Protein AF-K7QSI7-F1 (afdb_monomer_lite)

Secondary structure (DSSP, 8-state):
----------------------------------------PPPPPEEEE--S--STTEEPEEEE--TT-GGG-EEEETTEEEEGGGTTSS-EEEE--S--STTEEPEEEE--TT-GGG-EEEETTEEEEGGGTTSS-EEEEE-S--STTPBEEEEEPPSS--

Foldseek 3Di:
DDDDDDDDDDDDDDDDDDDDDDDDDDDDDPPPPPPDPPPPPPDADKAWFQDPDQDWFRFIFIAGDDPPDQRRDWDADPQFTWRVVCVVPFIKTWFQPPDQDAPRFIHIDGDDPPPQRRGWDQDPNWTWRVVCPPPQIKTFDFPVDPHGPTTIHIDGDDDNHD

Sequence (162 aa):
MLRSRANSPGGTTMLSARRLLSGAALVTTVSAGLAVPAEAAAAPPMCLDATNDRGNGVRIYQWECQNGNNNQKFVIDNGQIKIKDTLARRPMCVDVTNDRGNGVRIYQWECQDGNNNQRFVIDNGQIKIKDTLGRRPMCLDVTNDRGNGVRVYQWECQDGNN

pLDDT: mean 83.38, std 20.98, range [32.5, 98.75]

InterPro domains:
  IPR000772 Ricin B, lectin domain [PF00652] (43-161)
  IPR035992 Ricin B-like lectins [SSF50370] (42-162)

Structure (mmCIF, N/CA/C/O backbone):
data_AF-K7QSI7-F1
#
_entry.id   AF-K7QSI7-F1
#
loop_
_atom_site.group_PDB
_atom_site.id
_atom_site.type_symbol
_atom_site.label_atom_id
_atom_site.label_alt_id
_atom_site.label_comp_id
_atom_site.label_asym_id
_atom_site.label_entity_id
_atom_site.label_seq_id
_atom_site.pdbx_PDB_ins_code
_atom_site.Cartn_x
_atom_site.Cartn_y
_atom_site.Cartn_z
_atom_site.occupancy
_atom_site.B_iso_or_equiv
_atom_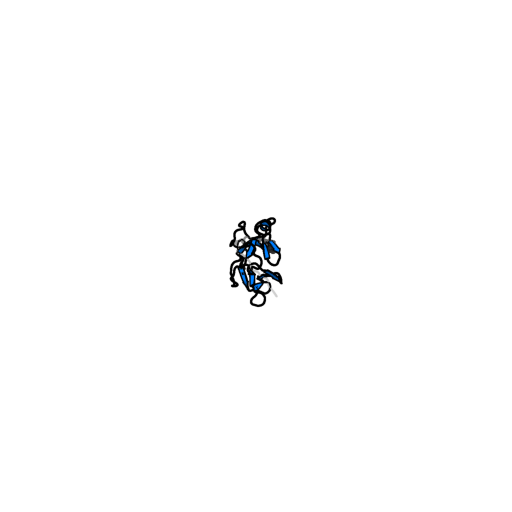site.auth_seq_id
_atom_site.auth_comp_id
_atom_site.auth_asym_id
_atom_site.auth_atom_id
_atom_site.pdbx_PDB_model_num
ATOM 1 N N . MET A 1 1 ? 51.744 -55.490 106.966 1.00 38.78 1 MET A N 1
ATOM 2 C CA . MET A 1 1 ? 53.072 -54.878 106.729 1.00 38.78 1 MET A CA 1
ATOM 3 C C . MET A 1 1 ? 52.833 -53.526 106.077 1.00 38.78 1 MET A C 1
ATOM 5 O O . MET A 1 1 ? 52.214 -53.480 105.033 1.00 38.78 1 MET A O 1
ATOM 9 N N . LEU A 1 2 ? 52.932 -52.443 106.842 1.00 34.06 2 LEU A N 1
ATOM 10 C CA . LEU A 1 2 ? 54.131 -51.620 107.050 1.00 34.06 2 LEU A CA 1
ATOM 11 C C . LEU A 1 2 ? 54.231 -50.462 106.033 1.00 34.06 2 LEU A C 1
ATOM 13 O O . LEU A 1 2 ? 54.482 -50.683 104.858 1.00 34.06 2 LEU A O 1
ATOM 17 N N . ARG A 1 3 ? 54.194 -49.253 106.612 1.00 36.94 3 ARG A N 1
ATOM 18 C CA . ARG A 1 3 ? 54.950 -48.031 106.271 1.00 36.94 3 ARG A CA 1
ATOM 19 C C . ARG A 1 3 ? 54.329 -46.979 105.346 1.00 36.94 3 ARG A C 1
ATOM 21 O O . ARG A 1 3 ? 54.352 -47.054 104.128 1.00 36.94 3 ARG A O 1
ATOM 28 N N . SER A 1 4 ? 53.944 -45.903 106.033 1.00 34.47 4 SER A N 1
ATOM 29 C CA . SER A 1 4 ? 54.071 -44.490 105.673 1.00 34.47 4 SER A CA 1
ATOM 30 C C . SER A 1 4 ? 55.439 -44.079 105.104 1.00 34.47 4 SER A C 1
ATOM 32 O O . SER A 1 4 ? 56.462 -44.614 105.536 1.00 34.47 4 SER A O 1
ATOM 34 N N . ARG A 1 5 ? 55.428 -43.007 104.294 1.00 44.09 5 ARG A N 1
ATOM 35 C CA . ARG A 1 5 ? 56.218 -41.740 104.350 1.00 44.09 5 ARG A CA 1
ATOM 36 C C . ARG A 1 5 ? 56.335 -41.192 102.913 1.00 44.09 5 ARG A C 1
ATOM 38 O O . ARG A 1 5 ? 56.775 -41.911 102.033 1.00 44.09 5 ARG A O 1
ATOM 45 N N . ALA A 1 6 ? 55.707 -40.064 102.581 1.00 43.81 6 ALA A N 1
ATOM 46 C CA . ALA A 1 6 ? 56.120 -38.673 102.833 1.00 43.81 6 ALA A CA 1
ATOM 47 C C . ALA A 1 6 ? 57.330 -38.229 101.991 1.00 43.81 6 ALA A C 1
ATOM 49 O O . ALA A 1 6 ? 58.426 -38.732 102.214 1.00 43.81 6 ALA A O 1
ATOM 50 N N . ASN A 1 7 ? 57.147 -37.219 101.128 1.00 34.16 7 ASN A N 1
ATOM 51 C CA . ASN A 1 7 ? 58.059 -36.072 101.087 1.00 34.16 7 ASN A CA 1
ATOM 52 C C . ASN A 1 7 ? 57.413 -34.828 100.444 1.00 34.16 7 ASN A C 1
ATOM 54 O O . ASN A 1 7 ? 56.565 -34.945 99.564 1.00 34.16 7 ASN A O 1
ATOM 58 N N . SER A 1 8 ? 57.819 -33.667 100.955 1.00 37.78 8 SER A N 1
ATOM 59 C CA . SER A 1 8 ? 57.213 -32.335 100.797 1.00 37.78 8 SER A CA 1
ATOM 60 C C . SER A 1 8 ? 57.891 -31.496 99.670 1.00 37.78 8 SER A C 1
ATOM 62 O O . SER A 1 8 ? 58.345 -32.094 98.701 1.00 37.78 8 SER A O 1
ATOM 64 N N . PRO A 1 9 ? 57.942 -30.140 99.704 1.00 48.88 9 PRO A N 1
ATOM 65 C CA . PRO A 1 9 ? 57.131 -29.255 98.859 1.00 48.88 9 PRO A CA 1
ATOM 66 C C . PRO A 1 9 ? 57.963 -28.242 98.028 1.00 48.88 9 PRO A C 1
ATOM 68 O O . PRO A 1 9 ? 59.182 -28.170 98.143 1.00 48.88 9 PRO A O 1
ATOM 71 N N . GLY A 1 10 ? 57.275 -27.352 97.302 1.00 32.50 10 GLY A N 1
ATOM 72 C CA . GLY A 1 10 ? 57.758 -25.985 97.055 1.00 32.50 10 GLY A CA 1
ATOM 73 C C . GLY A 1 10 ? 58.055 -25.631 95.597 1.00 32.50 10 GLY A C 1
ATOM 74 O O . GLY A 1 10 ? 58.726 -26.370 94.888 1.00 32.50 10 GLY A O 1
ATOM 75 N N . GLY A 1 11 ? 57.583 -24.455 95.170 1.00 35.91 11 GLY A N 1
ATOM 76 C CA . GLY A 1 11 ? 57.989 -23.848 93.901 1.00 35.91 11 GLY A CA 1
ATOM 77 C C . GLY A 1 11 ? 56.917 -22.970 93.269 1.00 35.91 11 GLY A C 1
ATOM 78 O O . GLY A 1 11 ? 56.207 -23.395 92.368 1.00 35.91 11 GLY A O 1
ATOM 79 N N . THR A 1 12 ? 56.793 -21.748 93.772 1.00 42.72 12 THR A N 1
ATOM 80 C CA . THR A 1 12 ? 55.911 -20.678 93.292 1.00 42.72 12 THR A CA 1
ATOM 81 C C . THR A 1 12 ? 56.319 -20.169 91.899 1.00 42.72 12 THR A C 1
ATOM 83 O O . THR A 1 12 ? 57.488 -20.240 91.522 1.00 42.72 12 THR A O 1
ATOM 86 N N . THR A 1 13 ? 55.378 -19.462 91.257 1.00 39.94 13 THR A N 1
ATOM 87 C CA . THR A 1 13 ? 55.531 -18.392 90.236 1.00 39.94 13 THR A CA 1
ATOM 88 C C . THR A 1 13 ? 55.494 -18.809 88.757 1.00 39.94 13 THR A C 1
ATOM 90 O O . THR A 1 13 ? 56.468 -19.302 88.214 1.00 39.94 13 THR A O 1
ATOM 93 N N . MET A 1 14 ? 54.412 -18.482 88.041 1.00 41.12 14 MET A N 1
ATOM 94 C CA . MET A 1 14 ? 54.292 -17.231 87.268 1.00 41.12 14 MET A CA 1
ATOM 95 C C . MET A 1 14 ? 52.968 -17.176 86.489 1.00 41.12 14 MET A C 1
ATOM 97 O O . MET A 1 14 ? 52.473 -18.171 85.970 1.00 41.12 14 MET A O 1
ATOM 101 N N . LEU A 1 15 ? 52.412 -15.966 86.432 1.00 47.53 15 LEU A N 1
ATOM 102 C CA . LEU A 1 15 ? 51.225 -15.562 85.687 1.00 47.53 15 LEU A CA 1
ATOM 103 C C . LEU A 1 15 ? 51.342 -15.875 84.186 1.00 47.53 15 LEU A C 1
ATOM 105 O O . LEU A 1 15 ? 52.348 -15.549 83.561 1.00 47.53 15 LEU A O 1
ATOM 109 N N . SER A 1 16 ? 50.242 -16.307 83.568 1.00 44.84 16 SER A N 1
ATOM 110 C CA . SER A 1 16 ? 49.944 -15.888 82.197 1.00 44.84 16 SER A CA 1
ATOM 111 C C . SER A 1 16 ? 48.439 -15.784 81.984 1.00 44.84 16 SER A C 1
ATOM 113 O O . SER A 1 16 ? 47.694 -16.759 82.053 1.00 44.84 16 SER A O 1
ATOM 115 N N . ALA A 1 17 ? 47.999 -14.549 81.771 1.00 46.56 17 ALA A N 1
ATOM 116 C CA . ALA A 1 17 ? 46.644 -14.198 81.404 1.00 46.56 17 ALA A CA 1
ATOM 117 C C . ALA A 1 17 ? 46.367 -14.601 79.948 1.00 46.56 17 ALA A C 1
ATOM 119 O O . ALA A 1 17 ? 47.147 -14.279 79.053 1.00 46.56 17 ALA A O 1
ATOM 120 N N . ARG A 1 18 ? 45.198 -15.191 79.682 1.00 49.22 18 ARG A N 1
ATOM 121 C CA . ARG A 1 18 ? 44.576 -15.127 78.354 1.00 49.22 18 ARG A CA 1
ATOM 122 C C . ARG A 1 18 ? 43.202 -14.482 78.468 1.00 49.22 18 ARG A C 1
ATOM 124 O O . ARG A 1 18 ? 42.298 -15.006 79.110 1.00 49.22 18 ARG A O 1
ATOM 131 N N . ARG A 1 19 ? 43.091 -13.303 77.855 1.00 45.75 19 ARG A N 1
ATOM 132 C CA . ARG A 1 19 ? 41.841 -12.577 77.627 1.00 45.75 19 ARG A CA 1
ATOM 133 C C . ARG A 1 19 ? 41.004 -13.298 76.561 1.00 45.75 19 ARG A C 1
ATOM 135 O O . ARG A 1 19 ? 41.539 -13.659 75.520 1.00 45.75 19 ARG A O 1
ATOM 142 N N . LEU A 1 20 ? 39.725 -13.470 76.906 1.00 51.69 20 LEU A N 1
ATOM 143 C CA . LEU A 1 20 ? 38.470 -13.271 76.157 1.00 51.69 20 LEU A CA 1
ATOM 144 C C . LEU A 1 20 ? 38.473 -13.422 74.631 1.00 51.69 20 LEU A C 1
ATOM 146 O O . LEU A 1 20 ? 39.295 -12.811 73.967 1.00 51.69 20 LEU A O 1
ATOM 150 N N . LEU A 1 21 ? 37.403 -14.031 74.105 1.00 46.59 21 LEU A N 1
ATOM 151 C CA . LEU A 1 21 ? 36.509 -13.400 73.119 1.00 46.59 21 LEU A CA 1
ATOM 152 C C . LEU A 1 21 ? 35.185 -14.185 73.070 1.00 46.59 21 LEU A C 1
ATOM 154 O O . LEU A 1 21 ? 35.124 -15.292 72.540 1.00 46.59 21 LEU A O 1
ATOM 158 N N . SER A 1 22 ? 34.124 -13.607 73.639 1.00 56.66 22 SER A N 1
ATOM 159 C CA . SER A 1 22 ? 32.748 -14.017 73.349 1.00 56.66 22 SER A CA 1
ATOM 160 C C . SER A 1 22 ? 32.484 -13.754 71.869 1.00 56.66 22 SER A C 1
ATOM 162 O O . SER A 1 22 ? 32.470 -12.601 71.441 1.00 56.66 22 SER A O 1
ATOM 164 N N . GLY A 1 23 ? 32.304 -14.812 71.081 1.00 49.34 23 GLY A N 1
ATOM 165 C CA . GLY A 1 23 ? 31.847 -14.688 69.703 1.00 49.34 23 GLY A CA 1
ATOM 166 C C . GLY A 1 23 ? 30.397 -14.216 69.691 1.00 49.34 23 GLY A C 1
ATOM 167 O O . GLY A 1 23 ? 29.499 -14.976 70.041 1.00 49.34 23 GLY A O 1
ATOM 168 N N . ALA A 1 24 ? 30.159 -12.964 69.309 1.00 59.94 24 ALA A N 1
ATOM 169 C CA . ALA A 1 24 ? 28.827 -12.513 68.935 1.00 59.94 24 ALA A CA 1
ATOM 170 C C . ALA A 1 24 ? 28.487 -13.126 67.569 1.00 59.94 24 ALA A C 1
ATOM 172 O O . ALA A 1 24 ? 29.093 -12.772 66.557 1.00 59.94 24 ALA A O 1
ATOM 173 N N . ALA A 1 25 ? 27.546 -14.070 67.536 1.00 55.22 25 ALA A N 1
ATOM 174 C CA . ALA A 1 25 ? 26.980 -14.556 66.286 1.00 55.22 25 ALA A CA 1
ATOM 175 C C . ALA A 1 25 ? 26.049 -13.474 65.716 1.00 55.22 25 ALA A C 1
ATOM 177 O O . ALA A 1 25 ? 24.968 -13.224 66.248 1.00 55.22 25 ALA A O 1
ATOM 178 N N . LEU A 1 26 ? 26.484 -12.811 64.645 1.00 48.91 26 LEU A N 1
ATOM 179 C CA . LEU A 1 26 ? 25.631 -11.952 63.829 1.00 48.91 26 LEU A CA 1
ATOM 180 C C . LEU A 1 26 ? 24.683 -12.841 63.018 1.00 48.91 26 LEU A C 1
ATOM 182 O O . LEU A 1 26 ? 25.092 -13.466 62.043 1.00 48.91 26 LEU A O 1
ATOM 186 N N . VAL A 1 27 ? 23.416 -12.899 63.425 1.00 53.75 27 VAL A N 1
ATOM 187 C CA . VAL A 1 27 ? 22.340 -13.443 62.590 1.00 53.75 27 VAL A CA 1
ATOM 188 C C . VAL A 1 27 ? 21.902 -12.332 61.641 1.00 53.75 27 VAL A C 1
ATOM 190 O O . VAL A 1 27 ? 21.154 -11.436 62.025 1.00 53.75 27 VAL A O 1
ATOM 193 N N . THR A 1 28 ? 22.390 -12.358 60.404 1.00 52.56 28 THR A N 1
ATOM 194 C CA . THR A 1 28 ? 21.861 -11.520 59.326 1.00 52.56 28 THR A CA 1
ATOM 195 C C . THR A 1 28 ? 20.718 -12.269 58.645 1.00 52.56 28 THR A C 1
ATOM 197 O O . THR A 1 28 ? 20.928 -13.233 57.912 1.00 52.56 28 THR A O 1
ATOM 200 N N . THR A 1 29 ? 19.475 -11.850 58.881 1.00 55.56 29 THR A N 1
ATOM 201 C CA . THR A 1 29 ? 18.346 -12.326 58.075 1.00 55.56 29 THR A CA 1
ATOM 202 C C . THR A 1 29 ? 18.418 -11.662 56.706 1.00 55.56 29 THR A C 1
ATOM 204 O O . THR A 1 29 ? 18.149 -10.469 56.573 1.00 55.56 29 THR A O 1
ATOM 207 N N . VAL A 1 30 ? 18.802 -12.423 55.682 1.00 57.28 30 VAL A N 1
ATOM 208 C CA . VAL A 1 30 ? 18.697 -11.982 54.289 1.00 57.28 30 VAL A CA 1
ATOM 209 C C . VAL A 1 30 ? 17.247 -12.171 53.860 1.00 57.28 30 VAL A C 1
ATOM 211 O O . VAL A 1 30 ? 16.812 -13.289 53.589 1.00 57.28 30 VAL A O 1
ATOM 214 N N . SER A 1 31 ? 16.482 -11.082 53.806 1.00 58.66 31 SER A N 1
ATOM 215 C CA . SER A 1 31 ? 15.202 -11.076 53.101 1.00 58.66 31 SER A CA 1
ATOM 216 C C . SER A 1 31 ? 15.499 -11.206 51.611 1.00 58.66 31 SER A C 1
ATOM 218 O O . SER A 1 31 ? 15.857 -10.228 50.956 1.00 58.66 31 SER A O 1
ATOM 220 N N . ALA A 1 32 ? 15.403 -12.422 51.075 1.00 62.03 32 ALA A N 1
ATOM 221 C CA . ALA A 1 32 ? 15.397 -12.636 49.637 1.00 62.03 32 ALA A CA 1
ATOM 222 C C . ALA A 1 32 ? 14.122 -11.987 49.081 1.00 62.03 32 ALA A C 1
ATOM 224 O O . ALA A 1 32 ? 13.035 -12.557 49.158 1.00 62.03 32 ALA A O 1
ATOM 225 N N . GLY A 1 33 ? 14.244 -10.752 48.592 1.00 59.44 33 GLY A N 1
ATOM 226 C CA . GLY A 1 33 ? 13.185 -10.109 47.830 1.00 59.44 33 GLY A CA 1
ATOM 227 C C . GLY A 1 33 ? 12.870 -10.983 46.623 1.00 59.44 33 GLY A C 1
ATOM 228 O O . GLY A 1 33 ? 13.741 -11.223 45.789 1.00 59.44 33 GLY A O 1
ATOM 229 N N . LEU A 1 34 ? 11.641 -11.493 46.555 1.00 60.09 34 LEU A N 1
ATOM 230 C CA . LEU A 1 34 ? 11.126 -12.162 45.369 1.00 60.09 34 LEU A CA 1
ATOM 231 C C . LEU A 1 34 ? 11.108 -11.123 44.246 1.00 60.09 34 LEU A C 1
ATOM 233 O O . LEU A 1 34 ? 10.263 -10.230 44.233 1.00 60.09 34 LEU A O 1
ATOM 237 N N . ALA A 1 35 ? 12.068 -11.210 43.329 1.00 61.75 35 ALA A N 1
ATOM 238 C CA . ALA A 1 35 ? 11.973 -10.511 42.062 1.00 61.75 35 ALA A CA 1
ATOM 239 C C . ALA A 1 35 ? 10.769 -11.103 41.322 1.00 61.75 35 ALA A C 1
ATOM 241 O O . ALA A 1 35 ? 10.814 -12.238 40.848 1.00 61.75 35 ALA A O 1
ATOM 242 N N . VAL A 1 36 ? 9.667 -10.357 41.289 1.00 58.44 36 VAL A N 1
ATOM 243 C CA . VAL A 1 36 ? 8.539 -10.669 40.411 1.00 58.44 36 VAL A CA 1
ATOM 244 C C . VAL A 1 36 ? 9.076 -10.556 38.981 1.00 58.44 36 VAL A C 1
ATOM 246 O O . VAL A 1 36 ? 9.740 -9.554 38.687 1.00 58.44 36 VAL A O 1
ATOM 249 N N . PRO A 1 37 ? 8.882 -11.556 38.103 1.00 60.81 37 PRO A N 1
ATOM 250 C CA . PRO A 1 37 ? 9.286 -11.410 36.714 1.00 60.81 37 PRO A CA 1
ATOM 251 C C . PRO A 1 37 ? 8.592 -10.169 36.153 1.00 60.81 37 PRO A C 1
ATOM 253 O O . PRO A 1 37 ? 7.388 -9.999 36.322 1.00 60.81 37 PRO A O 1
ATOM 256 N N . ALA A 1 38 ? 9.357 -9.275 35.528 1.00 64.31 38 ALA A N 1
ATOM 257 C CA . ALA A 1 38 ? 8.762 -8.203 34.754 1.00 64.31 38 ALA A CA 1
ATOM 258 C C . ALA A 1 38 ? 7.961 -8.862 33.625 1.00 64.31 38 ALA A C 1
ATOM 260 O O . ALA A 1 38 ? 8.554 -9.471 32.733 1.00 64.31 38 ALA A O 1
ATOM 261 N N . GLU A 1 39 ? 6.630 -8.786 33.679 1.00 59.81 39 GLU A N 1
ATOM 262 C CA . GLU A 1 39 ? 5.796 -9.058 32.514 1.00 59.81 39 GLU A CA 1
ATOM 263 C C . GLU A 1 39 ? 6.345 -8.190 31.375 1.00 59.81 39 GLU A C 1
ATOM 265 O O . GLU A 1 39 ? 6.369 -6.959 31.474 1.00 59.81 39 GLU A O 1
ATOM 270 N N . ALA A 1 40 ? 6.849 -8.816 30.311 1.00 62.38 40 ALA A N 1
ATOM 271 C CA . ALA A 1 40 ? 7.222 -8.084 29.115 1.00 62.38 40 ALA A CA 1
ATOM 272 C C . ALA A 1 40 ? 5.955 -7.390 28.605 1.00 62.38 40 ALA A C 1
ATOM 274 O O . ALA A 1 40 ? 5.020 -8.056 28.159 1.00 62.38 40 ALA A O 1
ATOM 275 N N . ALA A 1 41 ? 5.896 -6.061 28.723 1.00 68.00 41 ALA A N 1
ATOM 276 C CA . ALA A 1 41 ? 4.802 -5.289 28.157 1.00 68.00 41 ALA A CA 1
ATOM 277 C C . ALA A 1 41 ? 4.673 -5.660 26.674 1.00 68.00 41 ALA A C 1
ATOM 279 O O . ALA A 1 41 ? 5.671 -5.676 25.947 1.00 68.00 41 ALA A O 1
ATOM 280 N N . ALA A 1 42 ? 3.459 -6.002 26.239 1.00 77.81 42 ALA A N 1
ATOM 281 C CA . ALA A 1 42 ? 3.202 -6.273 24.834 1.00 77.81 42 ALA A CA 1
ATOM 282 C C . ALA A 1 42 ? 3.649 -5.059 24.008 1.00 77.81 42 ALA A C 1
ATOM 284 O O . ALA A 1 42 ? 3.350 -3.918 24.370 1.00 77.81 42 ALA A O 1
ATOM 285 N N . ALA A 1 43 ? 4.383 -5.305 22.921 1.00 82.44 43 ALA A N 1
ATOM 286 C CA . ALA A 1 43 ? 4.759 -4.242 21.999 1.00 82.44 43 ALA A CA 1
ATOM 287 C C . ALA A 1 43 ? 3.492 -3.514 21.511 1.00 82.44 43 ALA A C 1
ATOM 289 O O . ALA A 1 43 ? 2.457 -4.166 21.318 1.00 82.44 43 ALA A O 1
ATOM 290 N N . PRO A 1 44 ? 3.543 -2.185 21.325 1.00 88.00 44 PRO A N 1
ATOM 291 C CA . PRO A 1 44 ? 2.383 -1.450 20.852 1.00 88.00 44 PRO A CA 1
ATOM 292 C C . PRO A 1 44 ? 1.971 -1.947 19.453 1.00 88.00 44 PRO A C 1
ATOM 294 O O . PRO A 1 44 ? 2.820 -2.402 18.679 1.00 88.00 44 PRO A O 1
ATOM 297 N N . PRO A 1 45 ? 0.671 -1.893 19.111 1.00 92.81 45 PRO A N 1
ATOM 298 C CA . PRO A 1 45 ? 0.212 -2.299 17.793 1.00 92.81 45 PRO A CA 1
ATOM 299 C C . PRO A 1 45 ? 0.784 -1.367 16.720 1.00 92.81 45 PRO A C 1
ATOM 301 O O . PRO A 1 45 ? 0.821 -0.146 16.889 1.00 92.81 45 PRO A O 1
ATOM 304 N N . MET A 1 46 ? 1.192 -1.956 15.600 1.00 94.50 46 MET A N 1
ATOM 305 C CA . MET A 1 46 ? 1.714 -1.235 14.441 1.00 94.50 46 MET A CA 1
ATOM 306 C C . MET A 1 46 ? 0.640 -1.137 13.358 1.00 94.50 46 MET A C 1
ATOM 308 O O . MET A 1 46 ? -0.103 -2.085 13.110 1.00 94.50 46 MET A O 1
ATOM 312 N N . CYS A 1 47 ? 0.571 0.019 12.711 1.00 95.88 47 CYS A N 1
ATOM 313 C CA . CYS A 1 47 ? -0.402 0.370 11.691 1.00 95.88 47 CYS A CA 1
ATOM 314 C C . CYS A 1 47 ? 0.303 0.780 10.397 1.00 95.88 47 CYS A C 1
ATOM 316 O O . CYS A 1 47 ? 1.388 1.362 10.420 1.00 95.88 47 CYS A O 1
ATOM 318 N N . LEU A 1 48 ? -0.356 0.530 9.264 1.00 97.31 48 LEU A N 1
ATOM 319 C CA . LEU A 1 48 ? -0.005 1.150 7.990 1.00 97.31 48 LEU A CA 1
ATOM 320 C C . LEU A 1 48 ? -0.134 2.676 8.122 1.00 97.31 48 LEU A C 1
ATOM 322 O O . LEU A 1 48 ? -1.106 3.153 8.703 1.00 97.31 48 LEU A O 1
ATOM 326 N N . ASP A 1 49 ? 0.810 3.441 7.585 1.00 98.19 49 ASP A N 1
ATOM 327 C CA . ASP A 1 49 ? 0.834 4.901 7.687 1.00 98.19 49 ASP A CA 1
ATOM 328 C C . ASP A 1 49 ? 1.184 5.532 6.333 1.00 98.19 49 ASP A C 1
ATOM 330 O O . ASP A 1 49 ? 2.245 5.277 5.754 1.00 98.19 49 ASP A O 1
ATOM 334 N N . ALA A 1 50 ? 0.268 6.351 5.812 1.00 98.06 50 ALA A N 1
ATOM 335 C CA . ALA A 1 50 ? 0.410 7.033 4.529 1.00 98.06 50 ALA A CA 1
ATOM 336 C C . ALA A 1 50 ? 1.090 8.411 4.615 1.00 98.06 50 ALA A C 1
ATOM 338 O O . ALA A 1 50 ? 1.120 9.150 3.631 1.00 98.06 50 ALA A O 1
ATOM 339 N N . THR A 1 51 ? 1.661 8.769 5.771 1.00 96.19 51 THR A N 1
ATOM 340 C CA . THR A 1 51 ? 2.210 10.099 6.084 1.00 96.19 51 THR A CA 1
ATOM 341 C C . THR A 1 51 ? 1.163 11.210 5.945 1.00 96.19 51 THR A C 1
ATOM 343 O O . THR A 1 51 ? -0.005 10.924 5.724 1.00 96.19 51 THR A O 1
ATOM 346 N N . ASN A 1 52 ? 1.538 12.489 6.071 1.00 95.38 52 ASN A N 1
ATOM 347 C CA . ASN A 1 52 ? 0.631 13.627 5.826 1.00 95.38 52 ASN A CA 1
ATOM 348 C C . ASN A 1 52 ? 0.602 14.088 4.355 1.00 95.38 52 ASN A C 1
ATOM 350 O O . ASN A 1 52 ? -0.187 14.962 4.001 1.00 95.38 52 ASN A O 1
ATOM 354 N N . ASP A 1 53 ? 1.462 13.536 3.500 1.00 97.19 53 ASP A N 1
ATOM 355 C CA . ASP A 1 53 ? 1.514 13.892 2.083 1.00 97.19 53 ASP A CA 1
ATOM 356 C C . ASP A 1 53 ? 0.496 13.041 1.298 1.00 97.19 53 ASP A C 1
ATOM 358 O O . ASP A 1 53 ? 0.330 11.857 1.580 1.00 97.19 53 ASP A O 1
ATOM 362 N N . ARG A 1 54 ? -0.227 13.630 0.335 1.00 96.81 54 ARG A N 1
ATOM 363 C CA . ARG A 1 54 ? -1.211 12.966 -0.558 1.00 96.81 54 ARG A CA 1
ATOM 364 C C . ARG A 1 54 ? -0.783 13.019 -2.033 1.00 96.81 54 ARG A C 1
ATOM 366 O O . ARG A 1 54 ? -1.621 13.009 -2.939 1.00 96.81 54 ARG A O 1
ATOM 373 N N . GLY A 1 55 ? 0.521 13.148 -2.272 1.00 97.81 55 GLY A N 1
ATOM 374 C CA . GLY A 1 55 ? 1.150 13.072 -3.584 1.00 97.81 55 GLY A CA 1
ATOM 375 C C . GLY A 1 55 ? 1.345 11.637 -4.080 1.00 97.81 55 GLY A C 1
ATOM 376 O O . GLY A 1 55 ? 1.526 10.700 -3.299 1.00 97.81 55 GLY A O 1
ATOM 377 N N . ASN A 1 56 ? 1.340 11.478 -5.400 1.00 98.44 56 ASN A N 1
ATOM 378 C CA . ASN A 1 56 ? 1.696 10.228 -6.065 1.00 98.44 56 ASN A CA 1
ATOM 379 C C . ASN A 1 56 ? 3.167 9.876 -5.800 1.00 98.44 56 ASN A C 1
ATOM 381 O O . ASN A 1 56 ? 4.042 10.737 -5.896 1.00 98.44 56 ASN A O 1
ATOM 385 N N . GLY A 1 57 ? 3.449 8.613 -5.482 1.00 98.06 57 GLY A N 1
ATOM 386 C CA . GLY A 1 57 ? 4.816 8.136 -5.250 1.00 98.06 57 GLY A CA 1
ATOM 387 C C . GLY A 1 57 ? 5.369 8.473 -3.863 1.00 98.06 57 GLY A C 1
ATOM 388 O O . GLY A 1 57 ? 6.555 8.257 -3.595 1.00 98.06 57 GLY A O 1
ATOM 389 N N . VAL A 1 58 ? 4.525 8.960 -2.954 1.00 98.44 58 VAL A N 1
ATOM 390 C CA . VAL A 1 58 ? 4.843 9.025 -1.523 1.00 98.44 58 VAL A CA 1
ATOM 391 C C . VAL A 1 58 ? 4.845 7.604 -0.964 1.00 98.44 58 VAL A C 1
ATOM 393 O O . VAL A 1 58 ? 4.011 6.780 -1.328 1.00 98.44 58 VAL A O 1
ATOM 396 N N . ARG A 1 59 ? 5.822 7.294 -0.112 1.00 98.19 59 ARG A N 1
ATOM 397 C CA . ARG A 1 59 ? 5.997 5.951 0.457 1.00 98.19 59 ARG A CA 1
ATOM 398 C C . ARG A 1 59 ? 5.016 5.694 1.591 1.00 98.19 59 ARG A C 1
ATOM 400 O O . ARG A 1 59 ? 4.703 6.609 2.347 1.00 98.19 59 ARG A O 1
ATOM 407 N N . ILE A 1 60 ? 4.639 4.430 1.734 1.00 98.38 60 ILE A N 1
ATOM 408 C CA . ILE A 1 60 ? 3.894 3.927 2.883 1.00 98.38 60 ILE A CA 1
ATOM 409 C C . ILE A 1 60 ? 4.865 3.336 3.911 1.00 98.38 60 ILE A C 1
ATOM 411 O O . ILE A 1 60 ? 5.864 2.695 3.563 1.00 98.38 60 ILE A O 1
ATOM 415 N N . TYR A 1 61 ? 4.566 3.556 5.185 1.00 98.00 61 TYR A N 1
ATOM 416 C CA . TYR A 1 61 ? 5.368 3.108 6.318 1.00 98.00 61 TYR A CA 1
ATOM 417 C C . TYR A 1 61 ? 4.521 2.282 7.280 1.00 98.00 61 TYR A C 1
ATOM 419 O O . TYR A 1 61 ? 3.297 2.251 7.170 1.00 98.00 61 TYR A O 1
ATOM 427 N N . GLN A 1 62 ? 5.179 1.633 8.232 1.00 96.94 62 GLN A N 1
ATOM 428 C CA . GLN A 1 62 ? 4.537 1.282 9.487 1.00 96.94 62 GLN A CA 1
ATOM 429 C C . GLN A 1 62 ? 4.830 2.357 10.531 1.00 96.94 62 GLN A C 1
ATOM 431 O O . GLN A 1 62 ? 5.910 2.965 10.568 1.00 96.94 62 GLN A O 1
ATOM 436 N N . TRP A 1 63 ? 3.870 2.548 11.414 1.00 97.19 63 TRP A N 1
ATOM 437 C CA . TRP A 1 63 ? 4.009 3.395 12.578 1.00 97.19 63 TRP A CA 1
ATOM 438 C C . TRP A 1 63 ? 3.125 2.854 13.690 1.00 97.19 63 TRP A C 1
ATOM 440 O O . TRP A 1 63 ? 2.116 2.206 13.422 1.00 97.19 63 TRP A O 1
ATOM 450 N N . GLU A 1 64 ? 3.487 3.122 14.932 1.00 96.50 64 GLU A N 1
ATOM 451 C CA . GLU A 1 64 ? 2.647 2.838 16.082 1.00 96.50 64 GLU A CA 1
ATOM 452 C C . GLU A 1 64 ? 1.241 3.408 15.855 1.00 96.50 64 GLU A C 1
ATOM 454 O O . GLU A 1 64 ? 1.073 4.553 15.411 1.00 96.50 64 GLU A O 1
ATOM 459 N N . CYS A 1 65 ? 0.229 2.587 16.120 1.00 96.81 65 CYS A N 1
ATOM 460 C CA . CYS A 1 65 ? -1.158 2.970 15.925 1.00 96.81 65 CYS A CA 1
ATOM 461 C C . CYS A 1 65 ? -1.539 4.115 16.870 1.00 96.81 65 CYS A C 1
ATOM 463 O O . CYS A 1 65 ? -1.399 4.018 18.088 1.00 96.81 65 CYS A O 1
ATOM 465 N N . GLN A 1 66 ? -2.092 5.187 16.312 1.00 96.12 66 GLN A N 1
ATOM 466 C CA . GLN A 1 66 ? -2.504 6.375 17.048 1.00 96.12 66 GLN A CA 1
ATOM 467 C C . GLN A 1 66 ? -3.994 6.640 16.853 1.00 96.12 66 GLN A C 1
ATOM 469 O O . GLN A 1 66 ? -4.485 6.844 15.738 1.00 96.12 66 GLN A O 1
ATOM 474 N N . ASN A 1 67 ? -4.725 6.711 17.966 1.00 95.38 67 ASN A N 1
ATOM 475 C CA . ASN A 1 67 ? -6.140 7.056 17.942 1.00 95.38 67 ASN A CA 1
ATOM 476 C C . ASN A 1 67 ? -6.353 8.424 17.285 1.00 95.38 67 ASN A C 1
ATOM 478 O O . ASN A 1 67 ? -5.757 9.426 17.669 1.00 95.38 67 ASN A O 1
ATOM 482 N N . GLY A 1 68 ? -7.236 8.467 16.288 1.00 93.50 68 GLY A N 1
ATOM 483 C CA . GLY A 1 68 ? -7.581 9.702 15.589 1.00 93.50 68 GLY A CA 1
ATOM 484 C C . GLY A 1 68 ? -6.648 10.084 14.436 1.00 93.50 68 GLY A C 1
ATOM 485 O O . GLY A 1 68 ? -7.075 10.906 13.626 1.00 93.50 68 GLY A O 1
ATOM 486 N N . ASN A 1 69 ? -5.480 9.452 14.272 1.00 96.75 69 ASN A N 1
ATOM 487 C CA . ASN A 1 69 ? -4.553 9.755 13.178 1.00 96.75 69 ASN A CA 1
ATOM 488 C C . ASN A 1 69 ? -5.162 9.373 11.816 1.00 96.75 69 ASN A C 1
ATOM 490 O O . ASN A 1 69 ? -5.472 8.211 11.557 1.00 96.75 69 ASN A O 1
ATOM 494 N N . ASN A 1 70 ? -5.374 10.356 10.938 1.00 96.12 70 ASN A N 1
ATOM 495 C CA . ASN A 1 70 ? -5.980 10.125 9.623 1.00 96.12 70 ASN A CA 1
ATOM 496 C C . ASN A 1 70 ? -5.047 9.397 8.650 1.00 96.12 70 ASN A C 1
ATOM 498 O O . ASN A 1 70 ? -5.543 8.705 7.764 1.00 96.12 70 ASN A O 1
ATOM 502 N N . ASN A 1 71 ? -3.730 9.474 8.853 1.00 97.75 71 ASN A N 1
ATOM 503 C CA . ASN A 1 71 ? -2.735 8.819 7.998 1.00 97.75 71 ASN A CA 1
ATOM 504 C C . ASN A 1 71 ? -2.770 7.292 8.123 1.00 97.75 71 ASN A C 1
ATOM 506 O O . ASN A 1 71 ? -2.243 6.590 7.266 1.00 97.75 71 ASN A O 1
ATOM 510 N N . GLN A 1 72 ? -3.415 6.795 9.180 1.00 98.19 72 GLN A N 1
ATOM 511 C CA . GLN A 1 72 ? -3.539 5.379 9.513 1.00 98.19 72 GLN A CA 1
ATOM 512 C C . GLN A 1 72 ? -4.960 4.847 9.270 1.00 98.19 72 GLN A C 1
ATOM 514 O O . GLN A 1 72 ? -5.300 3.732 9.664 1.00 98.19 72 GLN A O 1
ATOM 519 N N . LYS A 1 73 ? -5.832 5.646 8.638 1.00 98.12 73 LYS A N 1
ATOM 520 C CA . LYS A 1 73 ? -7.217 5.261 8.348 1.00 98.12 73 LYS A CA 1
ATOM 521 C C . LYS A 1 73 ? -7.359 4.878 6.885 1.00 98.12 73 LYS A C 1
ATOM 523 O O . LYS A 1 73 ? -7.302 5.728 5.997 1.00 98.12 73 LYS A O 1
ATOM 528 N N . PHE A 1 74 ? -7.669 3.609 6.660 1.00 98.31 74 PHE A N 1
ATOM 529 C CA . PHE A 1 74 ? -7.903 3.050 5.335 1.00 98.31 74 PHE A CA 1
ATOM 530 C C . PHE A 1 74 ? -9.307 2.459 5.238 1.00 98.31 74 PHE A C 1
ATOM 532 O O . PHE A 1 74 ? -9.918 2.089 6.243 1.00 98.31 74 PHE A O 1
ATOM 539 N N . VAL A 1 75 ? -9.824 2.381 4.019 1.00 98.12 75 VAL A N 1
ATOM 540 C CA . VAL A 1 75 ? -11.022 1.611 3.683 1.00 98.12 75 VAL A CA 1
ATOM 541 C C . VAL A 1 75 ? -10.684 0.644 2.563 1.00 98.12 75 VAL A C 1
ATOM 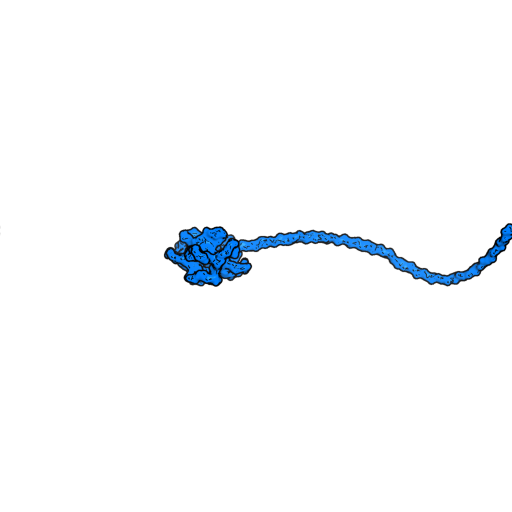543 O O . VAL A 1 75 ? -9.852 0.946 1.709 1.00 98.12 75 VAL A O 1
ATOM 546 N N . ILE A 1 76 ? -11.335 -0.512 2.559 1.00 97.50 76 ILE A N 1
ATOM 547 C CA . ILE A 1 76 ? -11.217 -1.467 1.463 1.00 97.50 76 ILE A CA 1
ATOM 548 C C . ILE A 1 76 ? -12.482 -1.372 0.637 1.00 97.50 76 ILE A C 1
ATOM 550 O O . ILE A 1 76 ? -13.581 -1.536 1.160 1.00 97.50 76 ILE A O 1
ATOM 554 N N . ASP A 1 77 ? -12.311 -1.093 -0.647 1.00 97.06 77 ASP A N 1
ATOM 555 C CA . ASP A 1 77 ? -13.411 -0.923 -1.583 1.00 97.06 77 ASP A CA 1
ATOM 556 C C . ASP A 1 77 ? -13.010 -1.482 -2.949 1.00 97.06 77 ASP A C 1
ATOM 558 O O . ASP A 1 77 ? -11.955 -1.142 -3.485 1.00 97.06 77 ASP A O 1
ATOM 562 N N . ASN A 1 78 ? -13.823 -2.396 -3.483 1.00 95.69 78 ASN A N 1
ATOM 563 C CA . ASN A 1 78 ? -13.576 -3.107 -4.743 1.00 95.69 78 ASN A CA 1
ATOM 564 C C . ASN A 1 78 ? -12.160 -3.733 -4.866 1.00 95.69 78 ASN A C 1
ATOM 566 O O . ASN A 1 78 ? -11.550 -3.796 -5.941 1.00 95.69 78 ASN A O 1
ATOM 570 N N . GLY A 1 79 ? -11.604 -4.211 -3.750 1.00 97.25 79 GLY A N 1
ATOM 571 C CA . GLY A 1 79 ? -10.25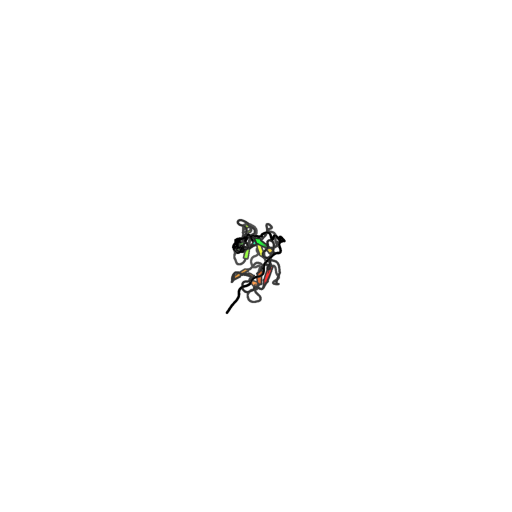4 -4.780 -3.693 1.00 97.25 79 GLY A CA 1
ATOM 572 C C . GLY A 1 79 ? -9.126 -3.752 -3.827 1.00 97.25 79 GLY A C 1
ATOM 573 O O . GLY A 1 79 ? -7.998 -4.154 -4.076 1.00 97.25 79 GLY A O 1
ATOM 574 N N . GLN A 1 80 ? -9.404 -2.455 -3.692 1.00 98.62 80 GLN A N 1
ATOM 575 C CA . GLN A 1 80 ? -8.394 -1.419 -3.470 1.00 98.62 80 GLN A CA 1
ATOM 576 C C . GLN A 1 80 ? -8.350 -1.058 -1.982 1.00 98.62 80 GLN A C 1
ATOM 578 O O . GLN A 1 80 ? -9.385 -1.057 -1.313 1.00 98.62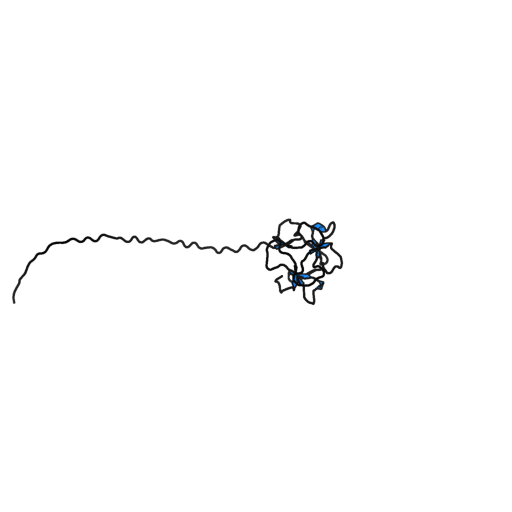 80 GLN A O 1
ATOM 583 N N . ILE A 1 81 ? -7.168 -0.708 -1.475 1.00 98.56 81 ILE A N 1
ATOM 584 C CA . ILE A 1 81 ? -6.988 -0.145 -0.130 1.00 98.56 81 ILE A CA 1
ATOM 585 C C . ILE A 1 81 ? -6.848 1.368 -0.292 1.00 98.56 81 ILE A C 1
ATOM 587 O O . ILE A 1 81 ? -5.842 1.838 -0.818 1.00 98.56 81 ILE A O 1
ATOM 591 N N . LYS A 1 82 ? -7.868 2.123 0.122 1.00 98.62 82 LYS A N 1
ATOM 592 C CA . LYS A 1 82 ? -7.983 3.572 -0.091 1.00 98.62 82 LYS A CA 1
ATOM 593 C C . LYS A 1 82 ? -7.718 4.338 1.201 1.00 98.62 82 LYS A C 1
ATOM 595 O O . LYS A 1 82 ? -8.198 3.944 2.263 1.00 98.62 82 LYS A O 1
ATOM 600 N N . ILE A 1 83 ? -7.017 5.464 1.115 1.00 98.44 83 ILE A N 1
ATOM 601 C CA . ILE A 1 83 ? -6.779 6.367 2.247 1.00 98.44 83 ILE A CA 1
ATOM 602 C C . ILE A 1 83 ? -8.070 7.133 2.536 1.00 98.44 83 ILE A C 1
ATOM 604 O O . ILE A 1 83 ? -8.573 7.880 1.691 1.00 98.44 83 ILE A O 1
ATOM 608 N N . LYS A 1 84 ? -8.624 6.946 3.737 1.00 98.00 84 LYS A N 1
ATOM 609 C CA . LYS A 1 84 ? -10.001 7.336 4.070 1.00 98.00 84 LYS A CA 1
ATOM 610 C C . LYS A 1 84 ? -10.269 8.836 3.915 1.00 98.00 84 LYS A C 1
ATOM 612 O O . LYS A 1 84 ? -11.365 9.211 3.507 1.00 98.00 84 LYS A O 1
ATOM 617 N N . ASP A 1 85 ? -9.299 9.692 4.228 1.00 96.62 85 ASP A N 1
ATOM 618 C CA . ASP A 1 85 ? -9.471 11.153 4.176 1.00 96.62 85 ASP A CA 1
ATOM 619 C C . ASP A 1 85 ? -9.454 11.740 2.753 1.00 96.62 85 ASP A C 1
ATOM 621 O O . ASP A 1 85 ? -9.822 12.897 2.553 1.00 96.62 85 ASP A O 1
ATOM 625 N N . THR A 1 86 ? -9.099 10.935 1.749 1.00 97.44 86 THR A N 1
ATOM 626 C CA . THR A 1 86 ? -8.990 11.376 0.351 1.00 97.44 86 THR A CA 1
ATOM 627 C C . THR A 1 86 ? -10.235 11.104 -0.495 1.00 97.44 86 THR A C 1
ATOM 629 O O . THR A 1 86 ? -10.370 11.657 -1.588 1.00 97.44 86 THR A O 1
ATOM 632 N N . LEU A 1 87 ? -11.173 10.298 0.017 1.00 96.38 87 LEU A N 1
ATOM 633 C CA . LEU A 1 87 ? -12.313 9.758 -0.738 1.00 96.38 87 LEU A CA 1
ATOM 634 C C . LEU A 1 87 ? -13.233 10.827 -1.346 1.00 96.38 87 LEU A C 1
ATOM 636 O O . LEU A 1 87 ? -13.813 10.603 -2.400 1.00 96.38 87 LEU A O 1
ATOM 640 N N . ALA A 1 88 ? -13.368 11.986 -0.697 1.00 93.56 88 ALA A N 1
ATOM 641 C CA . ALA A 1 88 ? -14.261 13.060 -1.141 1.00 93.56 88 ALA A CA 1
ATOM 642 C C . ALA A 1 88 ? -13.669 13.958 -2.243 1.00 93.56 88 ALA A C 1
ATOM 644 O O . ALA A 1 88 ? -14.349 14.862 -2.724 1.00 93.56 88 ALA A O 1
ATOM 645 N N . ARG A 1 89 ? -12.387 13.783 -2.589 1.00 92.75 89 ARG A N 1
ATOM 646 C CA . ARG A 1 89 ? -11.690 14.630 -3.567 1.00 92.75 89 ARG A CA 1
ATOM 647 C C . ARG A 1 89 ? -11.003 13.766 -4.610 1.00 92.75 89 ARG A C 1
ATOM 649 O O . ARG A 1 89 ? -11.594 13.440 -5.628 1.00 92.75 89 ARG A O 1
ATOM 656 N N . ARG A 1 90 ? -9.758 13.392 -4.334 1.00 96.25 90 ARG A N 1
ATOM 657 C CA . ARG A 1 90 ? -8.915 12.581 -5.203 1.00 96.25 90 ARG A CA 1
ATOM 658 C C . ARG A 1 90 ? -8.529 11.335 -4.418 1.00 96.25 90 ARG A C 1
ATOM 660 O O . ARG A 1 90 ? -7.594 11.432 -3.622 1.00 96.25 90 ARG A O 1
ATOM 667 N N . PRO A 1 91 ? -9.269 10.222 -4.565 1.00 97.88 91 PRO A N 1
ATOM 668 C CA . PRO A 1 91 ? -9.002 9.009 -3.812 1.00 97.88 91 PRO A CA 1
ATOM 669 C C . PRO A 1 91 ? -7.566 8.546 -4.042 1.00 97.88 91 PRO A C 1
ATOM 671 O O . PRO A 1 91 ? -7.124 8.405 -5.181 1.00 97.88 91 PRO A O 1
ATOM 674 N N . MET A 1 92 ? -6.846 8.316 -2.953 1.00 98.69 92 MET A N 1
ATOM 675 C CA . MET A 1 92 ? -5.494 7.778 -2.963 1.00 98.69 92 MET A CA 1
ATOM 676 C C . MET A 1 92 ? -5.539 6.324 -2.504 1.00 98.69 92 MET A C 1
ATOM 678 O O . MET A 1 92 ? -6.215 5.991 -1.530 1.00 98.69 92 MET A O 1
ATOM 682 N N . CYS A 1 93 ? -4.822 5.468 -3.215 1.00 98.62 93 CYS A N 1
ATOM 683 C CA . CYS A 1 93 ? -4.775 4.029 -3.042 1.00 98.62 93 CYS A CA 1
ATOM 684 C C . CYS A 1 93 ? -3.357 3.582 -2.692 1.00 98.62 93 CYS A C 1
ATOM 686 O O . CYS A 1 93 ? -2.383 4.186 -3.137 1.00 98.62 93 CYS A O 1
ATOM 688 N N . VAL A 1 94 ? -3.248 2.492 -1.937 1.00 98.75 94 VAL A N 1
ATOM 689 C CA . VAL A 1 94 ? -1.996 1.739 -1.808 1.00 98.75 94 VAL A CA 1
ATOM 690 C C . VAL A 1 94 ? -1.619 1.160 -3.176 1.00 98.75 94 VAL A C 1
ATOM 692 O O . VAL A 1 94 ? -2.472 0.599 -3.863 1.00 98.75 94 VAL A O 1
ATOM 695 N N . ASP A 1 95 ? -0.353 1.301 -3.564 1.00 98.69 95 ASP A N 1
ATOM 696 C CA . ASP A 1 95 ? 0.168 0.952 -4.886 1.00 98.69 95 ASP A CA 1
ATOM 697 C C . ASP A 1 95 ? 1.491 0.170 -4.766 1.00 98.69 95 ASP A C 1
ATOM 699 O O . ASP A 1 95 ? 2.445 0.628 -4.127 1.00 98.69 95 ASP A O 1
ATOM 703 N N . VAL A 1 96 ? 1.543 -1.025 -5.366 1.00 98.00 96 VAL A N 1
ATOM 704 C CA . VAL A 1 96 ? 2.714 -1.929 -5.347 1.00 98.00 96 VAL A CA 1
ATOM 705 C C . VAL A 1 96 ? 3.687 -1.698 -6.506 1.00 98.00 96 VAL A C 1
ATOM 707 O O . VAL A 1 96 ? 4.667 -2.428 -6.646 1.00 98.00 96 VAL A O 1
ATOM 710 N N . THR A 1 97 ? 3.463 -0.676 -7.337 1.00 94.56 97 THR A N 1
ATOM 711 C CA . THR A 1 97 ? 4.197 -0.414 -8.587 1.00 94.56 97 THR A CA 1
ATOM 712 C C . THR A 1 97 ? 4.111 -1.580 -9.586 1.00 94.56 97 THR A C 1
ATOM 714 O O . THR A 1 97 ? 3.335 -2.509 -9.399 1.00 94.56 97 THR A O 1
ATOM 717 N N . ASN A 1 98 ? 4.874 -1.543 -10.685 1.00 94.94 98 ASN A N 1
ATOM 718 C CA . ASN A 1 98 ? 4.847 -2.578 -11.735 1.00 94.94 98 ASN A CA 1
ATOM 719 C C . ASN A 1 98 ? 5.800 -3.761 -11.483 1.00 94.94 98 ASN A C 1
ATOM 721 O O . ASN A 1 98 ? 5.773 -4.737 -12.229 1.00 94.94 98 ASN A O 1
ATOM 725 N N . ASP A 1 99 ? 6.656 -3.683 -10.467 1.00 96.75 99 ASP A N 1
ATOM 726 C CA . ASP A 1 99 ? 7.584 -4.762 -10.120 1.00 96.75 99 ASP A CA 1
ATOM 727 C C . ASP A 1 99 ? 6.896 -5.739 -9.143 1.00 96.75 99 ASP A C 1
ATOM 729 O O . ASP A 1 99 ? 6.077 -5.315 -8.332 1.00 96.75 99 ASP A O 1
ATOM 733 N N . ARG A 1 100 ? 7.180 -7.047 -9.224 1.00 96.44 100 ARG A N 1
ATOM 734 C CA . ARG A 1 100 ? 6.699 -8.114 -8.308 1.00 96.44 100 ARG A CA 1
ATOM 735 C C . ARG A 1 100 ? 7.859 -8.821 -7.588 1.00 96.44 100 ARG A C 1
ATOM 737 O O . ARG A 1 100 ? 7.729 -9.957 -7.131 1.00 96.44 100 ARG A O 1
ATOM 744 N N . GLY A 1 101 ? 9.022 -8.176 -7.534 1.00 96.69 101 GLY A N 1
ATOM 745 C CA . GLY A 1 101 ? 10.199 -8.613 -6.798 1.00 96.69 101 GLY A CA 1
ATOM 746 C C . GLY A 1 101 ? 10.090 -8.364 -5.294 1.00 96.69 101 GLY A C 1
ATOM 747 O O . GLY A 1 101 ? 9.391 -7.459 -4.835 1.00 96.69 101 GLY A O 1
ATOM 748 N N . ASN A 1 102 ? 10.817 -9.169 -4.526 1.00 96.56 102 ASN A N 1
ATOM 749 C CA . ASN A 1 102 ? 10.935 -9.021 -3.080 1.00 96.56 102 ASN A CA 1
ATOM 750 C C . ASN A 1 102 ? 11.637 -7.693 -2.732 1.00 96.56 102 ASN A C 1
ATOM 752 O O . ASN A 1 102 ? 12.645 -7.339 -3.343 1.00 96.56 102 ASN A O 1
ATOM 756 N N . GLY A 1 103 ? 11.118 -6.963 -1.745 1.00 95.69 103 GLY A N 1
ATOM 757 C CA . GLY A 1 103 ? 11.710 -5.714 -1.249 1.00 95.69 103 GLY A CA 1
ATOM 758 C C . GLY A 1 103 ? 11.366 -4.466 -2.072 1.00 95.69 103 GLY A C 1
ATOM 759 O O . GLY A 1 103 ? 11.845 -3.370 -1.765 1.00 95.69 103 GLY A O 1
ATOM 760 N N . VAL A 1 104 ? 10.518 -4.595 -3.098 1.00 97.62 104 VAL A N 1
ATOM 761 C CA . VAL A 1 104 ? 9.964 -3.440 -3.818 1.00 97.62 104 VAL A CA 1
ATOM 762 C C . VAL A 1 104 ? 9.051 -2.668 -2.874 1.00 97.62 104 VAL A C 1
ATOM 764 O O . VAL A 1 104 ? 8.192 -3.239 -2.209 1.00 97.62 104 VAL A O 1
ATOM 767 N N . ARG A 1 105 ? 9.258 -1.356 -2.799 1.00 97.44 105 ARG A N 1
ATOM 768 C CA . ARG A 1 105 ? 8.574 -0.487 -1.838 1.00 97.44 105 ARG A CA 1
ATOM 769 C C . ARG A 1 105 ? 7.128 -0.238 -2.241 1.00 97.44 105 ARG A C 1
ATOM 771 O O . ARG A 1 105 ? 6.826 -0.129 -3.425 1.00 97.44 105 ARG A O 1
ATOM 778 N N . ILE A 1 106 ? 6.284 -0.058 -1.232 1.00 98.38 106 ILE A N 1
ATOM 779 C CA . ILE A 1 106 ? 4.887 0.325 -1.403 1.00 98.38 106 ILE A CA 1
ATOM 780 C C . ILE A 1 106 ? 4.745 1.842 -1.347 1.00 98.38 106 ILE A C 1
ATOM 782 O O . ILE A 1 106 ? 5.396 2.536 -0.553 1.00 98.38 106 ILE A O 1
ATOM 786 N N . TYR A 1 107 ? 3.866 2.352 -2.196 1.00 98.56 107 TYR A N 1
ATOM 787 C CA . TYR A 1 107 ? 3.575 3.766 -2.330 1.00 98.56 107 TYR A CA 1
ATOM 788 C C . TYR A 1 107 ? 2.080 4.022 -2.186 1.00 98.56 107 TYR A C 1
ATOM 790 O O . TYR A 1 107 ? 1.271 3.097 -2.153 1.00 98.56 107 TYR A O 1
ATOM 798 N N . GLN A 1 108 ? 1.715 5.293 -2.107 1.00 98.69 108 GLN A N 1
ATOM 799 C CA . GLN A 1 108 ? 0.381 5.738 -2.471 1.00 98.69 108 GLN A CA 1
ATOM 800 C C . GLN A 1 108 ? 0.385 6.317 -3.885 1.00 98.69 108 GLN A C 1
ATOM 802 O O . GLN A 1 108 ? 1.355 6.943 -4.333 1.00 98.69 108 GLN A O 1
ATOM 807 N N . TRP A 1 109 ? -0.736 6.149 -4.564 1.00 98.56 109 TRP A N 1
ATOM 808 C CA . TRP A 1 109 ? -1.002 6.750 -5.859 1.00 98.56 109 TRP A CA 1
ATOM 809 C C . TRP A 1 109 ? -2.488 7.053 -5.987 1.00 98.56 109 TRP A C 1
ATOM 811 O O . TRP A 1 109 ? -3.308 6.449 -5.301 1.00 98.56 109 TRP A O 1
ATOM 821 N N . GLU A 1 110 ? -2.854 7.988 -6.851 1.00 98.50 110 GLU A N 1
ATOM 822 C CA . GLU A 1 110 ? -4.250 8.205 -7.208 1.00 98.50 110 GLU A CA 1
ATOM 823 C C . GLU A 1 110 ? -4.893 6.886 -7.660 1.00 98.50 110 GLU A C 1
ATOM 825 O O . GLU A 1 110 ? -4.313 6.120 -8.439 1.00 98.50 110 GLU A O 1
ATOM 830 N N . CYS A 1 111 ? -6.078 6.603 -7.124 1.00 98.50 111 CYS A N 1
ATOM 831 C CA . CYS A 1 111 ? -6.805 5.382 -7.419 1.00 98.50 111 CYS A CA 1
ATOM 832 C C . CYS A 1 111 ? -7.192 5.331 -8.899 1.00 98.50 111 CYS A C 1
ATOM 834 O O . CYS A 1 111 ? -7.759 6.280 -9.436 1.00 98.50 111 CYS A O 1
ATOM 836 N N . GLN A 1 112 ? -6.931 4.197 -9.542 1.00 97.88 112 GLN A N 1
ATOM 837 C CA . GLN A 1 112 ? -7.246 3.954 -10.944 1.00 97.88 112 GLN A CA 1
ATOM 838 C C . GLN A 1 112 ? -8.002 2.635 -11.084 1.00 97.88 112 GLN A C 1
ATOM 840 O O . GLN A 1 112 ? -7.518 1.573 -10.680 1.00 97.88 112 GLN A O 1
ATOM 845 N N . ASP A 1 113 ? -9.191 2.695 -11.679 1.00 95.50 113 ASP A N 1
ATOM 846 C CA . ASP A 1 113 ? -9.977 1.499 -11.959 1.00 95.50 113 ASP A CA 1
ATOM 847 C C . ASP A 1 113 ? -9.236 0.585 -12.942 1.00 95.50 113 ASP A C 1
ATOM 849 O O . ASP A 1 113 ? -8.661 1.026 -13.935 1.00 95.50 113 ASP A O 1
ATOM 853 N N . GLY A 1 114 ? -9.221 -0.715 -12.646 1.00 94.38 114 GLY A N 1
ATOM 854 C CA . GLY A 1 114 ? -8.522 -1.709 -13.467 1.00 94.38 114 GLY A CA 1
ATOM 855 C C . GLY A 1 114 ? -6.994 -1.723 -13.321 1.00 94.38 114 GLY A C 1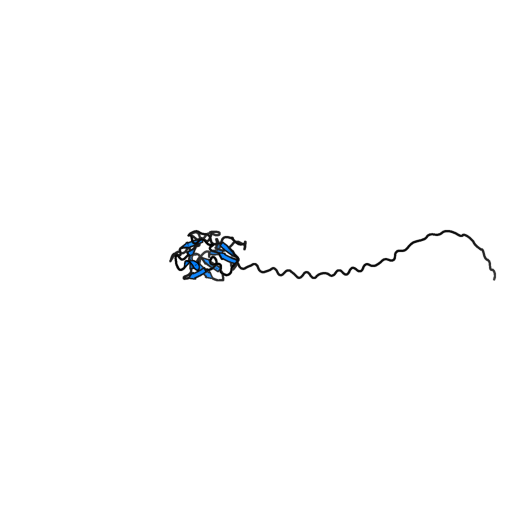
ATOM 856 O O . GLY A 1 114 ? -6.360 -2.609 -13.888 1.00 94.38 114 GLY A O 1
ATOM 857 N N . ASN A 1 115 ? -6.390 -0.825 -12.534 1.00 97.81 115 ASN A N 1
ATOM 858 C CA . ASN A 1 115 ? -4.950 -0.853 -12.281 1.00 97.81 115 ASN A CA 1
ATOM 859 C C . ASN A 1 115 ? -4.584 -1.998 -11.322 1.00 97.81 115 ASN A C 1
ATOM 861 O O . ASN A 1 115 ? -4.873 -1.935 -10.126 1.00 97.81 115 ASN A O 1
ATOM 865 N N . ASN A 1 116 ? -3.913 -3.032 -11.839 1.00 97.75 116 ASN A N 1
ATOM 866 C CA . ASN A 1 116 ? -3.496 -4.208 -11.068 1.00 97.75 116 ASN A CA 1
ATOM 867 C C . ASN A 1 116 ? -2.537 -3.884 -9.915 1.00 97.75 116 ASN A C 1
ATOM 869 O O . ASN A 1 116 ? -2.545 -4.603 -8.918 1.00 97.75 116 ASN A O 1
ATOM 873 N N . ASN A 1 117 ? -1.793 -2.777 -9.989 1.00 98.44 117 ASN A N 1
ATOM 874 C CA . ASN A 1 117 ? -0.878 -2.355 -8.924 1.00 98.44 117 ASN A CA 1
ATOM 875 C C . ASN A 1 117 ? -1.614 -1.907 -7.654 1.00 98.44 117 ASN A C 1
ATOM 877 O O . ASN A 1 117 ? -0.996 -1.707 -6.614 1.00 98.44 117 ASN A O 1
ATOM 881 N N . GLN A 1 118 ? -2.934 -1.744 -7.730 1.00 98.56 118 GLN A N 1
ATOM 882 C CA . GLN A 1 118 ? -3.776 -1.281 -6.633 1.00 98.56 118 GLN A CA 1
ATOM 883 C C . GLN A 1 118 ? -4.798 -2.345 -6.220 1.00 98.56 118 GLN A C 1
ATOM 885 O O . GLN A 1 118 ? -5.781 -2.029 -5.553 1.00 98.56 118 GLN A O 1
ATOM 890 N N . ARG A 1 119 ? -4.621 -3.605 -6.648 1.00 98.50 119 ARG A N 1
ATOM 891 C CA . ARG A 1 119 ? -5.573 -4.690 -6.380 1.00 98.50 119 ARG A CA 1
ATOM 892 C C . ARG A 1 119 ? -5.027 -5.674 -5.360 1.00 98.50 119 ARG A C 1
ATOM 894 O O . ARG A 1 119 ? -4.009 -6.325 -5.581 1.00 98.50 119 ARG A O 1
ATOM 901 N N . PHE A 1 120 ? -5.794 -5.856 -4.295 1.00 98.44 120 PHE A N 1
ATOM 902 C CA . PHE A 1 120 ? -5.452 -6.689 -3.156 1.00 98.44 120 PHE A CA 1
ATOM 903 C C . PHE A 1 120 ? -6.574 -7.668 -2.816 1.00 98.44 120 PHE A C 1
ATOM 905 O O . PHE A 1 120 ? -7.748 -7.445 -3.130 1.00 98.44 120 PHE A O 1
ATOM 912 N N . VAL A 1 121 ? -6.197 -8.753 -2.150 1.00 97.44 121 VAL A N 1
ATOM 913 C CA . VAL A 1 121 ? -7.097 -9.718 -1.516 1.00 97.44 121 VAL A CA 1
ATOM 914 C C . VAL A 1 121 ? -6.628 -9.907 -0.081 1.00 97.44 121 VAL A C 1
ATOM 916 O O . VAL A 1 121 ? -5.431 -10.051 0.153 1.00 97.44 121 VAL A O 1
ATOM 919 N N . ILE A 1 122 ? -7.559 -9.907 0.872 1.00 95.19 122 ILE A N 1
ATOM 920 C CA . ILE A 1 122 ? -7.261 -10.339 2.238 1.00 95.19 122 ILE A CA 1
ATOM 921 C C . ILE A 1 122 ? -7.563 -11.825 2.328 1.00 95.19 122 ILE A C 1
ATOM 923 O O . ILE A 1 122 ? -8.693 -12.239 2.077 1.00 95.19 122 ILE A O 1
ATOM 927 N N . ASP A 1 123 ? -6.550 -12.605 2.678 1.00 93.00 123 ASP A N 1
ATOM 928 C CA . ASP A 1 123 ? -6.647 -14.054 2.798 1.00 93.00 123 ASP A CA 1
ATOM 929 C C . ASP A 1 123 ? -5.693 -14.543 3.892 1.00 93.00 123 ASP A C 1
ATOM 931 O O . ASP A 1 123 ? -4.525 -14.156 3.912 1.00 93.00 123 ASP A O 1
ATOM 935 N N . ASN A 1 124 ? -6.201 -15.364 4.816 1.00 91.00 124 ASN A N 1
ATOM 936 C CA . ASN A 1 124 ? -5.467 -15.875 5.983 1.00 91.00 124 ASN A CA 1
ATOM 937 C C . ASN A 1 124 ? -4.711 -14.793 6.781 1.00 91.00 124 ASN A C 1
ATOM 939 O O . ASN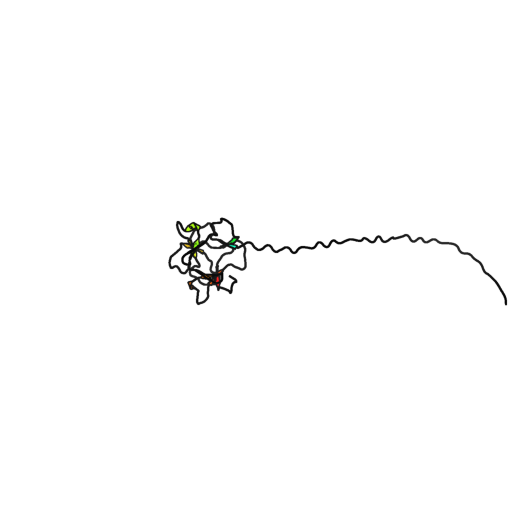 A 1 124 ? -3.570 -14.985 7.188 1.00 91.00 124 ASN A O 1
ATOM 943 N N . GLY A 1 125 ? -5.345 -13.634 6.987 1.00 90.31 125 GLY A N 1
ATOM 944 C CA . GLY A 1 125 ? -4.765 -12.519 7.747 1.00 90.31 125 GLY A CA 1
ATOM 945 C C . GLY A 1 125 ? -3.708 -11.701 6.997 1.00 90.31 125 GLY A C 1
ATOM 946 O O . GLY A 1 125 ? -3.219 -10.720 7.544 1.00 90.31 125 GLY A O 1
ATOM 947 N N . GLN A 1 126 ? -3.395 -12.048 5.747 1.00 93.75 126 GLN A N 1
ATOM 948 C CA . GLN A 1 126 ? -2.415 -11.343 4.923 1.00 93.75 126 GLN A CA 1
ATOM 949 C C . GLN A 1 126 ? -3.094 -10.491 3.852 1.00 93.75 126 GLN A C 1
ATOM 951 O O . GLN A 1 126 ? -4.136 -10.863 3.308 1.00 93.75 126 GLN A O 1
ATOM 956 N N . ILE A 1 127 ? -2.463 -9.373 3.495 1.00 96.69 127 ILE A N 1
ATOM 957 C CA . ILE A 1 127 ? -2.855 -8.555 2.344 1.00 96.69 127 ILE A CA 1
ATOM 958 C C . ILE A 1 127 ? -2.022 -9.000 1.144 1.00 96.69 127 ILE A C 1
ATOM 960 O O . ILE A 1 127 ? -0.839 -8.680 1.048 1.00 96.69 127 ILE A O 1
ATOM 964 N N . LYS A 1 128 ? -2.649 -9.723 0.217 1.00 97.38 128 LYS A N 1
ATOM 965 C CA . LYS A 1 128 ? -2.004 -10.312 -0.960 1.00 97.38 128 LYS A CA 1
ATOM 966 C C . LYS A 1 128 ? -2.236 -9.463 -2.203 1.00 97.38 128 LYS A C 1
ATOM 968 O O . LYS A 1 128 ? -3.334 -8.948 -2.411 1.00 97.38 128 LYS A O 1
ATOM 973 N N . ILE A 1 129 ? -1.231 -9.363 -3.064 1.00 97.94 129 ILE A N 1
ATOM 974 C CA . ILE A 1 129 ? -1.307 -8.670 -4.353 1.00 97.94 129 ILE A CA 1
ATOM 975 C C . ILE A 1 129 ? -2.060 -9.561 -5.341 1.00 97.94 129 ILE A C 1
ATOM 977 O O . ILE A 1 129 ? -1.625 -10.672 -5.659 1.00 97.94 129 ILE A O 1
ATOM 981 N N . LYS A 1 130 ? -3.206 -9.083 -5.829 1.00 97.75 130 LYS A N 1
ATOM 982 C CA . LYS A 1 130 ? -4.205 -9.915 -6.514 1.00 97.75 130 LYS A CA 1
ATOM 983 C C . LYS A 1 130 ? -3.678 -10.600 -7.777 1.00 97.75 130 LYS A C 1
ATOM 985 O O . LYS A 1 130 ? -4.039 -11.744 -8.031 1.00 97.75 130 LYS A O 1
ATOM 990 N N . ASP A 1 131 ? -2.845 -9.925 -8.566 1.00 97.06 131 ASP A N 1
ATOM 991 C CA . ASP A 1 131 ? -2.329 -10.453 -9.839 1.00 97.06 131 ASP A CA 1
ATOM 992 C C . ASP A 1 131 ? -1.187 -11.473 -9.680 1.00 97.06 131 ASP A C 1
ATOM 994 O O . ASP A 1 131 ? -0.781 -12.109 -10.652 1.00 97.06 131 ASP A O 1
ATOM 998 N N . THR A 1 132 ? -0.704 -11.675 -8.453 1.00 97.12 132 THR A N 1
ATOM 999 C CA . THR A 1 132 ? 0.334 -12.666 -8.125 1.00 97.12 132 THR A CA 1
ATOM 1000 C C . THR A 1 132 ? -0.239 -14.001 -7.646 1.00 97.12 132 THR A C 1
ATOM 1002 O O . THR A 1 132 ? 0.482 -15.001 -7.544 1.00 97.12 132 THR A O 1
ATOM 1005 N N . LEU A 1 133 ? -1.549 -14.035 -7.378 1.00 94.75 133 LEU A N 1
ATOM 1006 C CA . LEU A 1 133 ? -2.259 -15.226 -6.926 1.00 94.75 133 LEU A CA 1
ATOM 1007 C C . LEU A 1 133 ? -2.221 -16.314 -8.013 1.00 94.75 133 LEU A C 1
ATOM 1009 O O . LEU A 1 133 ? -2.444 -16.046 -9.191 1.00 94.75 133 LEU A O 1
ATOM 1013 N N . GLY A 1 134 ? -1.918 -17.552 -7.616 1.00 91.06 134 GLY A N 1
ATOM 1014 C CA . GLY A 1 134 ? -1.784 -18.695 -8.532 1.00 91.06 134 GLY A CA 1
ATOM 1015 C C . GLY A 1 134 ? -0.392 -18.881 -9.146 1.00 91.06 134 GLY A C 1
ATOM 1016 O O . GLY A 1 134 ? -0.203 -19.781 -9.960 1.00 91.06 134 GLY A O 1
ATOM 1017 N N . ARG A 1 135 ? 0.589 -18.051 -8.769 1.00 90.31 135 ARG A N 1
ATOM 1018 C CA . ARG A 1 135 ? 2.005 -18.253 -9.107 1.00 90.31 135 ARG A CA 1
ATOM 1019 C C . ARG A 1 135 ? 2.853 -18.203 -7.844 1.00 90.31 135 ARG A C 1
ATOM 1021 O O . ARG A 1 135 ? 2.928 -19.182 -7.115 1.00 90.31 135 ARG A O 1
ATOM 1028 N N . ARG A 1 136 ? 3.448 -17.042 -7.588 1.00 94.62 136 ARG A N 1
ATOM 1029 C CA . ARG A 1 136 ? 4.268 -16.729 -6.426 1.00 94.62 136 ARG A CA 1
ATOM 1030 C C . ARG A 1 136 ? 3.557 -15.599 -5.685 1.00 94.62 136 ARG A C 1
ATOM 1032 O O . ARG A 1 136 ? 3.741 -14.446 -6.080 1.00 94.62 136 ARG A O 1
ATOM 1039 N N . PRO A 1 137 ? 2.657 -15.917 -4.734 1.00 95.88 137 PRO A N 1
ATOM 1040 C CA . PRO A 1 137 ? 1.853 -14.913 -4.056 1.00 95.88 137 PRO A CA 1
ATOM 1041 C C . PRO A 1 137 ? 2.749 -13.902 -3.356 1.00 95.88 137 PRO A C 1
ATOM 1043 O O . PRO A 1 137 ? 3.652 -14.274 -2.611 1.00 95.88 137 PRO A O 1
ATOM 1046 N N . MET A 1 138 ? 2.482 -12.629 -3.602 1.00 97.31 138 MET A N 1
ATOM 1047 C CA . MET A 1 138 ? 3.174 -11.522 -2.965 1.00 97.31 138 MET A CA 1
ATOM 1048 C C . MET A 1 138 ? 2.245 -10.870 -1.945 1.00 97.31 138 MET A C 1
ATOM 1050 O O . MET A 1 138 ? 1.047 -10.726 -2.193 1.00 97.31 138 MET A O 1
ATOM 1054 N N . CYS A 1 139 ? 2.803 -10.468 -0.814 1.00 96.94 139 CYS A N 1
ATOM 1055 C CA . CYS A 1 139 ? 2.121 -9.880 0.325 1.00 96.94 139 CYS A CA 1
ATOM 1056 C C . CYS A 1 139 ? 2.690 -8.489 0.611 1.00 96.94 139 CYS A C 1
ATOM 1058 O O . CYS A 1 139 ? 3.874 -8.252 0.370 1.00 96.94 139 CYS A O 1
ATOM 1060 N N . LEU A 1 140 ? 1.861 -7.579 1.132 1.00 96.69 140 LEU A N 1
ATOM 1061 C CA . LEU A 1 140 ? 2.381 -6.419 1.861 1.00 96.69 140 LEU A CA 1
ATOM 1062 C C . LEU A 1 140 ? 3.119 -6.925 3.094 1.00 96.69 140 LEU A C 1
ATOM 1064 O O . LEU A 1 140 ? 2.607 -7.790 3.798 1.00 96.69 140 LEU A O 1
ATOM 1068 N N . ASP A 1 141 ? 4.299 -6.373 3.320 1.00 95.06 141 ASP A N 1
ATOM 1069 C CA . ASP A 1 141 ? 5.264 -6.902 4.269 1.00 95.06 141 ASP A CA 1
ATOM 1070 C C . ASP A 1 141 ? 6.081 -5.755 4.875 1.00 95.06 141 ASP A C 1
ATOM 1072 O O . ASP A 1 141 ? 6.272 -4.688 4.268 1.00 95.06 141 ASP A O 1
ATOM 1076 N N . VAL A 1 142 ? 6.558 -5.986 6.089 1.00 92.62 142 VAL A N 1
ATOM 1077 C CA . VAL A 1 142 ? 7.487 -5.122 6.812 1.00 92.62 142 VAL A CA 1
ATOM 1078 C C . VAL A 1 142 ? 8.660 -5.959 7.291 1.00 92.62 142 VAL A C 1
ATOM 1080 O O . VAL A 1 142 ? 8.529 -7.143 7.581 1.00 92.62 142 VAL A O 1
ATOM 1083 N N . THR A 1 143 ? 9.836 -5.341 7.404 1.00 85.50 143 THR A N 1
ATOM 1084 C CA . THR A 1 143 ? 11.014 -6.074 7.882 1.00 85.50 143 THR A CA 1
ATOM 1085 C C . THR A 1 143 ? 10.776 -6.569 9.303 1.00 85.50 143 THR A C 1
ATOM 1087 O O . THR A 1 143 ? 9.911 -6.064 10.011 1.00 85.50 143 THR A O 1
ATOM 1090 N N . ASN A 1 144 ? 11.647 -7.452 9.790 1.00 85.00 144 ASN A N 1
ATOM 1091 C CA . ASN A 1 144 ? 11.664 -7.845 11.205 1.00 85.00 144 ASN A CA 1
ATOM 1092 C C . ASN A 1 144 ? 11.811 -6.658 12.186 1.00 85.00 144 ASN A C 1
ATOM 1094 O O . ASN A 1 144 ? 11.628 -6.827 13.390 1.00 85.00 144 ASN A O 1
ATOM 1098 N N . ASP A 1 145 ? 12.150 -5.467 11.688 1.00 87.94 145 ASP A N 1
ATOM 1099 C CA . ASP A 1 145 ? 12.060 -4.219 12.432 1.00 87.94 145 ASP A CA 1
ATOM 1100 C C . ASP A 1 145 ? 10.595 -3.777 12.595 1.00 87.94 145 ASP A C 1
ATOM 1102 O O . ASP A 1 145 ? 9.922 -3.426 11.625 1.00 87.94 145 ASP A O 1
ATOM 1106 N N . ARG A 1 146 ? 10.115 -3.759 13.845 1.00 84.62 146 ARG A N 1
ATOM 1107 C CA . ARG A 1 146 ? 8.785 -3.262 14.240 1.00 84.62 146 ARG A CA 1
ATOM 1108 C C . ARG A 1 146 ? 8.795 -1.804 14.720 1.00 84.62 146 ARG A C 1
ATOM 1110 O O . ARG A 1 146 ? 7.877 -1.373 15.406 1.00 84.62 146 ARG A O 1
ATOM 1117 N N . GLY A 1 147 ? 9.837 -1.045 14.393 1.00 92.25 147 GLY A N 1
ATOM 1118 C CA . GLY A 1 147 ? 9.972 0.362 14.744 1.00 92.25 147 GLY A CA 1
ATOM 1119 C C . GLY A 1 147 ? 9.160 1.308 13.856 1.00 92.25 147 GLY A C 1
ATOM 1120 O O . GLY A 1 147 ? 8.765 0.993 12.730 1.00 92.25 147 GLY A O 1
ATOM 1121 N N . ASN A 1 148 ? 8.950 2.520 14.362 1.00 95.81 148 ASN A N 1
ATOM 1122 C CA . ASN A 1 148 ? 8.323 3.611 13.622 1.00 95.81 148 ASN A CA 1
ATOM 1123 C C . ASN A 1 148 ? 9.157 4.024 12.403 1.00 95.81 148 ASN A C 1
ATOM 1125 O O . ASN A 1 148 ? 10.371 4.196 12.493 1.00 95.81 148 ASN A O 1
ATOM 1129 N N . GLY A 1 149 ? 8.496 4.235 11.263 1.00 95.75 149 GLY A N 1
ATOM 1130 C CA . GLY A 1 149 ? 9.141 4.728 10.043 1.00 95.75 149 GLY A CA 1
ATOM 1131 C C . GLY A 1 149 ? 9.841 3.644 9.225 1.00 95.75 149 GLY A C 1
ATOM 1132 O O . GLY A 1 149 ? 10.491 3.948 8.219 1.00 95.75 149 GLY A O 1
ATOM 1133 N N . VAL A 1 150 ? 9.683 2.376 9.606 1.00 96.06 150 VAL A N 1
ATOM 1134 C CA . VAL A 1 150 ? 10.041 1.245 8.748 1.00 96.06 150 VAL A CA 1
ATOM 1135 C C . VAL A 1 150 ? 9.137 1.262 7.519 1.00 96.06 150 VAL A C 1
ATOM 1137 O O . VAL A 1 150 ? 7.948 1.573 7.583 1.00 96.06 150 VAL A O 1
ATOM 1140 N N . ARG A 1 151 ? 9.731 0.994 6.359 1.00 95.88 151 ARG A N 1
ATOM 1141 C CA . ARG A 1 151 ? 9.031 1.042 5.073 1.00 95.88 151 ARG A CA 1
ATOM 1142 C C . ARG A 1 151 ? 8.246 -0.237 4.861 1.00 95.88 151 ARG A C 1
ATOM 1144 O O . ARG A 1 151 ? 8.766 -1.313 5.139 1.00 95.88 151 ARG A O 1
ATOM 1151 N N . VAL A 1 152 ? 7.074 -0.101 4.255 1.00 97.31 152 VAL A N 1
ATOM 1152 C CA . VAL A 1 152 ? 6.334 -1.248 3.732 1.00 97.31 152 VAL A CA 1
ATOM 1153 C C . VAL A 1 152 ? 6.856 -1.586 2.343 1.00 97.31 152 VAL A C 1
ATOM 1155 O O . VAL A 1 152 ? 7.145 -0.703 1.523 1.00 97.31 152 VAL A O 1
ATOM 1158 N N . TYR A 1 153 ? 6.996 -2.872 2.080 1.00 96.88 153 TYR A N 1
ATOM 1159 C CA . TYR A 1 153 ? 7.380 -3.414 0.787 1.00 96.88 153 TYR A CA 1
ATOM 1160 C C . TYR A 1 153 ? 6.467 -4.587 0.432 1.00 96.88 153 TYR A C 1
ATOM 1162 O O . TYR A 1 153 ? 5.562 -4.941 1.184 1.00 96.88 153 TYR A O 1
ATOM 1170 N N . GLN A 1 154 ? 6.677 -5.159 -0.746 1.00 97.25 154 GLN A N 1
ATOM 1171 C CA . GLN A 1 154 ? 6.119 -6.457 -1.086 1.00 97.25 154 GLN A CA 1
ATOM 1172 C C . GLN A 1 154 ? 7.166 -7.554 -0.909 1.00 97.25 154 GLN A C 1
ATOM 1174 O O . GLN A 1 154 ? 8.341 -7.387 -1.262 1.00 97.25 154 GLN A O 1
ATOM 1179 N N . TRP A 1 155 ? 6.731 -8.699 -0.414 1.00 96.50 155 TRP A N 1
ATOM 1180 C CA . TRP A 1 155 ? 7.549 -9.898 -0.316 1.00 96.50 155 TRP A CA 1
ATOM 1181 C C . TRP A 1 155 ? 6.724 -11.116 -0.673 1.00 96.50 155 TRP A C 1
ATOM 1183 O O . TRP A 1 155 ? 5.499 -11.063 -0.691 1.00 96.50 155 TRP A O 1
ATOM 1193 N N . GLU A 1 156 ? 7.391 -12.215 -0.980 1.00 95.88 156 GLU A N 1
ATOM 1194 C CA . GLU A 1 156 ? 6.705 -13.487 -1.137 1.00 95.88 156 GLU A CA 1
ATOM 1195 C C . GLU A 1 156 ? 5.980 -13.855 0.161 1.00 95.88 156 GLU A C 1
ATOM 1197 O O . GLU A 1 156 ? 6.561 -13.790 1.247 1.00 95.88 156 GLU A O 1
ATOM 1202 N N . CYS A 1 157 ? 4.699 -14.198 0.051 1.00 94.44 157 CYS A N 1
ATOM 1203 C CA . CYS A 1 157 ? 3.890 -14.579 1.197 1.00 94.44 157 CYS A CA 1
ATOM 1204 C C . CYS A 1 157 ? 4.485 -15.824 1.866 1.00 94.44 157 CYS A C 1
ATOM 1206 O O . CYS A 1 157 ? 4.678 -16.845 1.208 1.00 94.44 157 CYS A O 1
ATOM 1208 N N . GLN A 1 158 ? 4.734 -15.754 3.170 1.00 88.44 158 GLN A N 1
ATOM 1209 C CA . GLN A 1 158 ? 5.088 -16.899 4.008 1.00 88.44 158 GLN A CA 1
ATOM 1210 C C . GLN A 1 158 ? 3.855 -17.332 4.805 1.00 88.44 158 GLN A C 1
ATOM 1212 O O . GLN A 1 158 ? 2.930 -16.538 4.977 1.00 88.44 158 GLN A O 1
ATOM 1217 N N . ASP A 1 159 ? 3.822 -18.569 5.302 1.00 76.88 159 ASP A N 1
ATOM 1218 C CA . ASP A 1 159 ? 2.692 -19.105 6.072 1.00 76.88 159 ASP A CA 1
ATOM 1219 C C . ASP A 1 159 ? 2.498 -18.341 7.401 1.00 76.88 159 ASP A C 1
ATOM 1221 O O . ASP A 1 159 ? 3.014 -18.725 8.449 1.00 76.88 159 ASP A O 1
ATOM 1225 N N . GLY A 1 160 ? 1.766 -17.223 7.346 1.00 62.75 160 GLY A N 1
ATOM 1226 C CA . GLY A 1 160 ? 1.358 -16.411 8.496 1.00 62.75 160 GLY A CA 1
ATOM 1227 C C . GLY A 1 160 ? 2.397 -15.435 9.068 1.00 62.75 160 GLY A C 1
ATOM 1228 O O . GLY A 1 160 ? 2.133 -14.872 10.126 1.00 62.75 160 GLY A O 1
ATOM 1229 N N . ASN A 1 161 ? 3.542 -15.213 8.408 1.00 61.31 161 ASN A N 1
ATOM 1230 C CA . ASN A 1 161 ? 4.676 -14.449 8.968 1.00 61.31 161 ASN A CA 1
ATOM 1231 C C . ASN A 1 161 ? 5.077 -13.187 8.172 1.00 61.31 161 ASN A C 1
ATOM 1233 O O . ASN A 1 161 ? 6.254 -12.830 8.174 1.00 61.31 161 ASN A O 1
ATOM 1237 N N . ASN A 1 162 ? 4.126 -12.510 7.520 1.00 55.97 162 ASN A N 1
ATOM 1238 C CA . ASN A 1 162 ? 4.383 -11.280 6.749 1.00 55.97 162 ASN A CA 1
ATOM 1239 C C . ASN A 1 162 ? 3.646 -10.077 7.334 1.00 55.97 162 ASN A C 1
ATOM 1241 O O . ASN A 1 162 ? 2.495 -10.285 7.786 1.00 55.97 162 ASN A O 1
#

Radius of gyration: 40.8 Å; chains: 1; bounding box: 72×70×120 Å

Organism: Streptomyces rugosporus (NCBI:txid295838)